Protein AF-A0A1I0D4M6-F1 (afdb_monomer)

Sequence (119 aa):
MQENLDLFNDKNWKQPLQVWHSDAGNALMYVGFDNFQNLYNGIYSNAMEWDINQLRSEQTMLQYIHMTHLREQPLFNWAGELLTGALNDGNSVNLMDYKSRFNFGCYKMGYSESDGFRP

Organism: NCBI:txid1123402

Secondary structure (DSSP, 8-state):
-HHHHHHHHSGGGHHHHHHHHHHHHHHHHHHHHHHHHHHHTT--SSHHHHHHHHHHHHHHHHHHHHHHHTTT-HHHHHHHHHHHHHHTTT----TT-HHHHHHHHHHHHT--GGGT---

Structure (mmCIF, N/CA/C/O backbone):
data_AF-A0A1I0D4M6-F1
#
_entry.id   AF-A0A1I0D4M6-F1
#
loop_
_atom_site.group_PDB
_atom_site.id
_atom_site.type_symbol
_atom_site.label_atom_id
_atom_site.label_alt_id
_atom_site.label_comp_id
_atom_site.label_asym_id
_atom_site.label_entity_id
_atom_site.label_seq_id
_atom_site.pdbx_PDB_ins_code
_atom_site.Cartn_x
_atom_site.Cartn_y
_atom_site.Cartn_z
_atom_site.occupancy
_atom_site.B_iso_or_equiv
_atom_site.auth_seq_id
_atom_site.auth_comp_id
_atom_site.auth_asym_id
_atom_site.auth_atom_id
_atom_site.pdbx_PDB_model_num
ATOM 1 N N . MET A 1 1 ? 22.027 10.848 -12.696 1.00 63.62 1 MET A N 1
ATOM 2 C CA . MET A 1 1 ? 21.081 11.833 -13.277 1.00 63.62 1 MET A CA 1
ATOM 3 C C . MET A 1 1 ? 20.952 11.643 -14.783 1.00 63.62 1 MET A C 1
ATOM 5 O O . MET A 1 1 ? 19.835 11.424 -15.222 1.00 63.62 1 MET A O 1
ATOM 9 N N . GLN A 1 2 ? 22.054 11.641 -15.548 1.00 74.38 2 GLN A N 1
ATOM 10 C CA . GLN A 1 2 ? 22.022 11.378 -16.997 1.00 74.38 2 GLN A CA 1
ATOM 11 C C . GLN A 1 2 ? 21.419 10.005 -17.346 1.00 74.38 2 GLN A C 1
ATOM 13 O O . GLN A 1 2 ? 20.492 9.944 -18.132 1.00 74.38 2 GLN A O 1
ATOM 18 N N . GLU A 1 3 ? 21.827 8.937 -16.659 1.00 74.19 3 GLU A N 1
ATOM 19 C CA . GLU A 1 3 ? 21.269 7.584 -16.848 1.00 74.19 3 GLU A CA 1
ATOM 20 C C . GLU A 1 3 ? 19.740 7.514 -16.649 1.00 74.19 3 GLU A C 1
ATOM 22 O O . GLU A 1 3 ? 19.029 6.911 -17.445 1.00 74.19 3 GLU A O 1
ATOM 27 N N . ASN A 1 4 ? 19.202 8.208 -15.639 1.00 69.62 4 ASN A N 1
ATOM 28 C CA . ASN A 1 4 ? 17.752 8.279 -15.409 1.00 69.62 4 ASN A CA 1
ATOM 29 C C . ASN A 1 4 ? 17.034 9.119 -16.478 1.00 69.62 4 ASN A C 1
ATOM 31 O O . ASN A 1 4 ? 15.900 8.816 -16.835 1.00 69.62 4 ASN A O 1
ATOM 35 N N . LEU A 1 5 ? 17.683 10.164 -17.001 1.00 70.88 5 LEU A N 1
ATOM 36 C CA . LEU A 1 5 ? 17.168 10.943 -18.132 1.00 70.88 5 LEU A CA 1
ATOM 37 C C . LEU A 1 5 ? 17.145 10.105 -19.415 1.00 70.88 5 LEU A C 1
ATOM 39 O O . LEU A 1 5 ? 16.185 10.178 -20.179 1.00 70.88 5 LEU A O 1
ATOM 43 N N . ASP A 1 6 ? 18.162 9.276 -19.627 1.00 76.75 6 ASP A N 1
ATOM 44 C CA . ASP A 1 6 ? 18.251 8.381 -20.777 1.00 76.75 6 ASP A CA 1
ATOM 45 C C . ASP A 1 6 ? 17.170 7.287 -20.702 1.00 76.75 6 ASP A C 1
ATOM 47 O O . ASP A 1 6 ? 16.456 7.063 -21.679 1.00 76.75 6 ASP A O 1
ATOM 51 N N . LEU A 1 7 ? 16.949 6.700 -19.518 1.00 70.38 7 LEU A N 1
ATOM 52 C CA . LEU A 1 7 ? 15.843 5.768 -19.256 1.00 70.38 7 LEU A CA 1
ATOM 53 C C . LEU A 1 7 ? 14.460 6.417 -19.410 1.00 70.38 7 LEU A C 1
ATOM 55 O O . LEU A 1 7 ? 13.525 5.757 -19.849 1.00 70.38 7 LEU A O 1
ATOM 59 N N . PHE A 1 8 ? 14.305 7.697 -19.053 1.00 70.44 8 PHE A N 1
ATOM 60 C CA . PHE A 1 8 ? 13.045 8.424 -19.243 1.00 70.44 8 PHE A CA 1
ATOM 61 C C . PHE A 1 8 ? 12.738 8.664 -20.727 1.00 70.44 8 PHE A C 1
ATOM 63 O O . PHE A 1 8 ? 11.580 8.584 -21.151 1.00 70.44 8 PHE A O 1
ATOM 70 N N . ASN A 1 9 ? 13.778 8.952 -21.512 1.00 75.12 9 ASN A N 1
ATOM 71 C CA . ASN A 1 9 ? 13.678 9.171 -22.951 1.00 75.12 9 ASN A CA 1
ATOM 72 C C . ASN A 1 9 ? 13.437 7.867 -23.732 1.00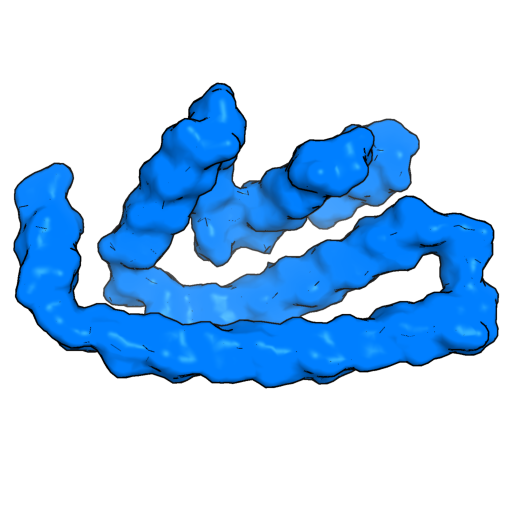 75.12 9 ASN A C 1
ATOM 74 O O . ASN A 1 9 ? 12.804 7.903 -24.793 1.00 75.12 9 ASN A O 1
ATOM 78 N N . ASP A 1 10 ? 13.877 6.721 -23.205 1.00 73.44 10 ASP A N 1
ATOM 79 C CA . ASP A 1 10 ? 13.444 5.405 -23.675 1.00 73.44 10 ASP A CA 1
ATOM 80 C C . ASP A 1 10 ? 11.962 5.188 -23.315 1.00 73.44 10 ASP A C 1
ATOM 82 O O . ASP A 1 10 ? 11.558 5.324 -22.173 1.00 73.44 10 ASP A O 1
ATOM 86 N N . LYS A 1 11 ? 11.101 4.853 -24.281 1.00 70.56 11 LYS A N 1
ATOM 87 C CA . LYS A 1 11 ? 9.655 4.664 -24.047 1.00 70.56 11 LYS A CA 1
ATOM 88 C C . LYS A 1 11 ? 9.293 3.261 -23.548 1.00 70.56 11 LYS A C 1
ATOM 90 O O . LYS A 1 11 ? 8.111 3.011 -23.293 1.00 70.56 11 LYS A O 1
ATOM 95 N N . ASN A 1 12 ? 10.264 2.359 -23.407 1.00 76.25 12 ASN A N 1
ATOM 96 C CA . ASN A 1 12 ? 10.045 0.965 -23.013 1.00 76.25 12 ASN A CA 1
ATOM 97 C C . ASN A 1 12 ? 9.446 0.803 -21.601 1.00 76.25 12 ASN A C 1
ATOM 99 O O . ASN A 1 12 ? 8.842 -0.226 -21.309 1.00 76.25 12 ASN A O 1
ATOM 103 N N . TRP A 1 13 ? 9.503 1.834 -20.749 1.00 72.62 13 TRP A N 1
ATOM 104 C CA . TRP A 1 13 ? 8.885 1.826 -19.415 1.00 72.62 13 TRP A CA 1
ATOM 105 C C . TRP A 1 13 ? 7.349 1.911 -19.424 1.00 72.62 13 TRP A C 1
ATOM 107 O O . TRP A 1 13 ? 6.706 1.612 -18.415 1.00 72.62 13 TRP A O 1
ATOM 117 N N . LYS A 1 14 ? 6.724 2.303 -20.545 1.00 75.81 14 LYS A N 1
ATOM 118 C CA . LYS A 1 14 ? 5.272 2.557 -20.605 1.00 75.81 14 LYS A CA 1
ATOM 119 C C . LYS A 1 14 ? 4.419 1.311 -20.389 1.00 75.81 14 LYS A C 1
ATOM 121 O O . LYS A 1 14 ? 3.416 1.391 -19.686 1.00 75.81 14 LYS A O 1
ATOM 126 N N . GLN A 1 15 ? 4.789 0.183 -20.994 1.00 80.00 15 GLN A N 1
ATOM 127 C CA . GLN A 1 15 ? 4.022 -1.058 -20.844 1.00 80.00 15 GLN A CA 1
ATOM 128 C C . GLN A 1 15 ? 4.099 -1.624 -19.417 1.00 80.00 15 GLN A C 1
ATOM 130 O O . GLN A 1 15 ? 3.037 -1.853 -18.839 1.00 80.00 15 GLN A O 1
ATOM 135 N N . PRO A 1 16 ? 5.291 -1.779 -18.800 1.00 79.19 16 PRO A N 1
ATOM 136 C CA . PRO A 1 16 ? 5.399 -2.188 -17.400 1.00 79.19 16 PRO A CA 1
ATOM 137 C C . PRO A 1 16 ? 4.580 -1.312 -16.450 1.00 79.19 16 PRO A C 1
ATOM 139 O O . PRO A 1 16 ? 3.917 -1.840 -15.563 1.00 79.19 16 PRO A O 1
ATOM 142 N N . LEU A 1 17 ? 4.559 0.008 -16.673 1.00 81.19 17 LEU A N 1
ATOM 143 C CA . LEU A 1 17 ? 3.770 0.928 -15.854 1.00 81.19 17 LEU A CA 1
ATOM 144 C C . LEU A 1 17 ? 2.260 0.705 -16.000 1.00 81.19 17 LEU A C 1
ATOM 146 O O . LEU A 1 17 ? 1.539 0.749 -15.010 1.00 81.19 17 LEU A O 1
ATOM 150 N N . GLN A 1 18 ? 1.767 0.482 -17.220 1.00 87.00 18 GLN A N 1
ATOM 151 C CA . GLN A 1 18 ? 0.341 0.232 -17.450 1.00 87.00 18 GLN A CA 1
ATOM 152 C C . GLN A 1 18 ? -0.119 -1.066 -16.786 1.00 87.00 18 GLN A C 1
ATOM 154 O O . GLN A 1 18 ? -1.175 -1.084 -16.157 1.00 87.00 18 GLN A O 1
ATOM 159 N N . VAL A 1 19 ? 0.686 -2.126 -16.895 1.00 88.94 19 VAL A N 1
ATOM 160 C CA . VAL A 1 19 ? 0.395 -3.413 -16.251 1.00 88.94 19 VAL A CA 1
ATOM 161 C C . VAL A 1 19 ? 0.459 -3.272 -14.732 1.00 88.94 19 VAL A C 1
ATOM 163 O O . VAL A 1 19 ? -0.501 -3.629 -14.060 1.00 88.94 19 VAL A O 1
ATOM 166 N N . TRP A 1 20 ? 1.517 -2.649 -14.200 1.00 90.88 20 TRP A N 1
ATOM 167 C CA . TRP A 1 20 ? 1.629 -2.349 -12.771 1.00 90.88 20 TRP A CA 1
ATOM 168 C C . TRP A 1 20 ? 0.410 -1.584 -12.248 1.00 90.88 20 TRP A C 1
ATOM 170 O O . TRP A 1 20 ? -0.157 -1.962 -11.229 1.00 90.88 20 TRP A O 1
ATOM 180 N N . HIS A 1 21 ? -0.014 -0.530 -12.951 1.00 90.81 21 HIS A N 1
ATOM 181 C CA . HIS A 1 21 ? -1.151 0.290 -12.541 1.00 90.81 21 HIS A CA 1
ATOM 182 C C . HIS A 1 21 ? -2.462 -0.507 -12.553 1.00 90.81 21 HIS A C 1
ATOM 184 O O . HIS A 1 21 ? -3.253 -0.392 -11.620 1.00 90.81 21 HIS A O 1
ATOM 190 N N . SER A 1 22 ? -2.676 -1.339 -13.576 1.00 95.31 22 SER A N 1
ATOM 191 C CA . SER A 1 22 ? -3.835 -2.232 -13.655 1.00 95.31 22 SER A CA 1
ATOM 192 C C . SER A 1 22 ? -3.858 -3.228 -12.494 1.00 95.31 22 SER A C 1
ATOM 194 O O . SER A 1 22 ? -4.867 -3.344 -11.799 1.00 95.31 22 SER A O 1
ATOM 196 N N . ASP A 1 23 ? -2.746 -3.919 -12.247 1.00 95.31 23 ASP A N 1
ATOM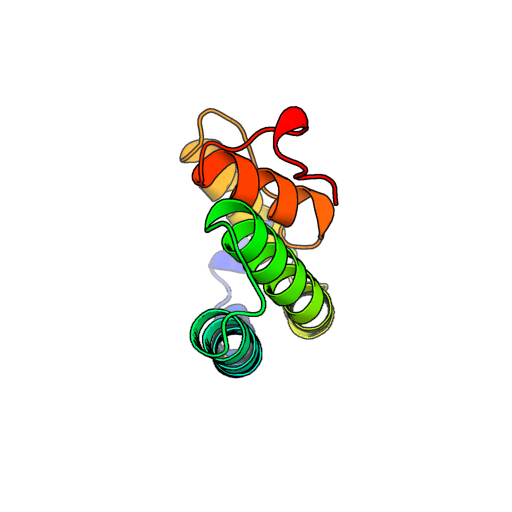 197 C CA . ASP A 1 23 ? -2.668 -4.960 -11.221 1.00 95.31 23 ASP A CA 1
ATOM 198 C C . ASP A 1 23 ? -2.778 -4.367 -9.812 1.00 95.31 23 ASP A C 1
ATOM 200 O O . ASP A 1 23 ? -3.537 -4.874 -8.983 1.00 95.31 23 ASP A O 1
ATOM 204 N N . ALA A 1 24 ? -2.105 -3.238 -9.562 1.00 94.38 24 ALA A N 1
ATOM 205 C CA . ALA A 1 24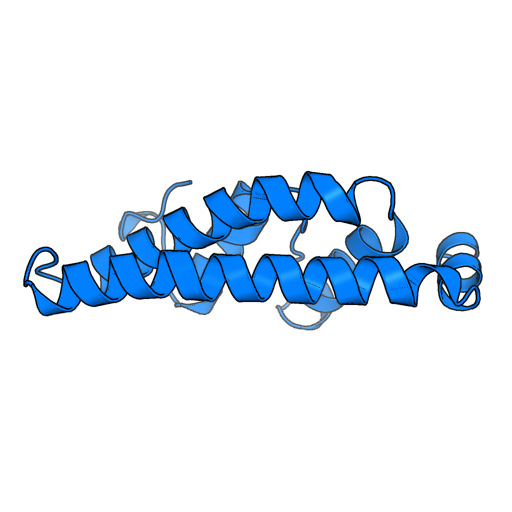 ? -2.240 -2.478 -8.324 1.00 94.38 24 ALA A CA 1
ATOM 206 C C . ALA A 1 24 ? -3.687 -2.017 -8.100 1.00 94.38 24 ALA A C 1
ATOM 208 O O . ALA A 1 24 ? -4.231 -2.215 -7.015 1.00 94.38 24 ALA A O 1
ATOM 209 N N . GLY A 1 25 ? -4.333 -1.450 -9.124 1.00 94.50 25 GLY A N 1
ATOM 210 C CA . GLY A 1 25 ? -5.720 -0.991 -9.044 1.00 94.50 25 GLY A CA 1
ATOM 211 C C . GLY A 1 25 ? -6.700 -2.124 -8.739 1.00 94.50 25 GLY A C 1
ATOM 212 O O . GLY A 1 25 ? -7.516 -2.003 -7.828 1.00 94.50 25 GLY A O 1
ATOM 213 N N . ASN A 1 26 ? -6.583 -3.255 -9.438 1.00 95.56 26 ASN A N 1
ATOM 214 C CA . ASN A 1 26 ? -7.428 -4.428 -9.201 1.00 95.56 26 ASN A CA 1
ATOM 215 C C . ASN A 1 26 ? -7.264 -4.973 -7.777 1.00 95.56 26 ASN A C 1
ATOM 217 O O . ASN A 1 26 ? -8.250 -5.300 -7.116 1.00 95.56 26 ASN A O 1
ATOM 221 N N . ALA A 1 27 ? -6.025 -5.039 -7.288 1.00 93.88 27 ALA A N 1
ATOM 222 C CA . ALA A 1 27 ? -5.736 -5.512 -5.944 1.00 93.88 27 ALA A CA 1
ATOM 223 C C . ALA A 1 27 ? -6.295 -4.582 -4.858 1.00 93.88 27 ALA A C 1
ATOM 225 O O . ALA A 1 27 ? -6.878 -5.061 -3.886 1.00 93.88 27 ALA A O 1
ATOM 226 N N . LEU A 1 28 ? -6.169 -3.263 -5.042 1.00 94.69 28 LEU A N 1
ATOM 227 C CA . LEU A 1 28 ? -6.747 -2.269 -4.136 1.00 94.69 28 LEU A CA 1
ATOM 228 C C . LEU A 1 28 ? -8.275 -2.345 -4.107 1.00 94.69 28 LEU A C 1
ATOM 230 O O . LEU A 1 28 ? -8.862 -2.295 -3.032 1.00 94.69 28 LEU A O 1
ATOM 234 N N . MET A 1 29 ? -8.924 -2.532 -5.259 1.00 92.25 29 MET A N 1
ATOM 235 C CA . MET A 1 29 ? -10.378 -2.710 -5.315 1.00 92.25 29 MET A CA 1
ATOM 236 C C . MET A 1 29 ? -10.835 -3.966 -4.566 1.00 92.25 29 MET A C 1
ATOM 238 O O . MET A 1 29 ? -11.842 -3.919 -3.863 1.00 92.25 29 MET A O 1
ATOM 242 N N . TYR A 1 30 ? -10.095 -5.072 -4.692 1.00 88.81 30 TYR A N 1
ATOM 243 C CA . TYR A 1 30 ? -10.412 -6.319 -3.996 1.00 88.81 30 TYR A CA 1
ATOM 244 C C . TYR A 1 30 ? -10.256 -6.175 -2.475 1.00 88.81 30 TYR A C 1
ATOM 246 O O . TYR A 1 30 ? -11.207 -6.384 -1.728 1.00 88.81 30 TYR A O 1
ATOM 254 N N . VAL A 1 31 ? -9.076 -5.749 -2.012 1.00 88.00 31 VAL A N 1
ATOM 255 C CA . VAL A 1 31 ? -8.789 -5.604 -0.575 1.00 88.00 31 VAL A CA 1
ATOM 256 C C . VAL A 1 31 ? -9.656 -4.514 0.061 1.00 88.00 31 VAL A C 1
ATOM 258 O O . VAL A 1 31 ? -10.152 -4.679 1.175 1.00 88.00 31 VAL A O 1
ATOM 261 N N . GLY A 1 32 ? -9.883 -3.410 -0.653 1.00 87.69 32 GLY A N 1
ATOM 262 C CA . GLY A 1 32 ? -10.717 -2.317 -0.175 1.00 87.69 32 GLY A CA 1
ATOM 263 C C . GLY A 1 32 ? -12.184 -2.708 -0.018 1.00 87.69 32 GLY A C 1
ATOM 264 O O . GLY A 1 32 ? -12.832 -2.240 0.917 1.00 87.69 32 GLY A O 1
ATOM 265 N N . PHE A 1 33 ? -12.700 -3.601 -0.869 1.00 89.06 33 PHE A N 1
ATOM 266 C CA . PHE A 1 33 ? -14.051 -4.133 -0.709 1.00 89.06 33 PHE A CA 1
ATOM 267 C C . PHE A 1 33 ? -14.199 -4.933 0.592 1.00 89.06 33 PHE A C 1
ATOM 269 O O . PHE A 1 33 ? -15.110 -4.646 1.368 1.00 89.06 33 PHE A O 1
ATOM 276 N N . ASP A 1 34 ? -13.289 -5.873 0.866 1.00 87.75 34 ASP A N 1
ATOM 277 C CA . ASP A 1 34 ? -13.341 -6.713 2.072 1.00 87.75 34 ASP A CA 1
ATOM 278 C C . ASP A 1 34 ? -13.263 -5.861 3.352 1.00 87.75 34 ASP A C 1
ATOM 280 O O . ASP A 1 34 ? -14.039 -6.031 4.297 1.00 87.75 34 ASP A O 1
ATOM 284 N N . ASN A 1 35 ? -12.370 -4.873 3.372 1.00 86.06 35 ASN A N 1
ATOM 285 C CA . ASN A 1 35 ? -12.224 -3.968 4.509 1.00 86.06 35 ASN A CA 1
ATOM 286 C C . ASN A 1 35 ? -13.427 -3.034 4.690 1.00 86.06 35 ASN A C 1
ATOM 288 O O . ASN A 1 35 ? -13.833 -2.769 5.826 1.00 86.06 35 ASN A O 1
ATOM 292 N N . PHE A 1 36 ? -14.028 -2.548 3.601 1.00 87.50 36 PHE A N 1
ATOM 293 C CA . PHE A 1 36 ? -15.278 -1.790 3.670 1.00 87.50 36 PHE A CA 1
ATOM 294 C C . PHE A 1 36 ? -16.431 -2.659 4.187 1.00 87.50 36 PHE A C 1
ATOM 296 O O . PHE A 1 36 ? -17.204 -2.222 5.041 1.00 87.50 36 PHE A O 1
ATOM 303 N N . GLN A 1 37 ? -16.534 -3.904 3.720 1.00 89.62 37 GLN A N 1
ATOM 304 C CA . GLN A 1 37 ? -17.538 -4.853 4.190 1.00 89.62 37 GLN A CA 1
ATOM 305 C C . GLN A 1 37 ? -17.403 -5.098 5.701 1.00 89.62 37 GLN A C 1
ATOM 307 O O . GLN A 1 37 ? -18.406 -5.105 6.416 1.00 89.62 37 GLN A O 1
ATOM 312 N N . ASN A 1 38 ? -16.176 -5.238 6.206 1.00 88.00 38 ASN A N 1
ATOM 313 C CA . ASN A 1 38 ? -15.902 -5.400 7.634 1.00 88.00 38 ASN A CA 1
ATOM 314 C C . ASN A 1 38 ? -16.340 -4.178 8.459 1.00 88.00 38 ASN A C 1
ATOM 316 O O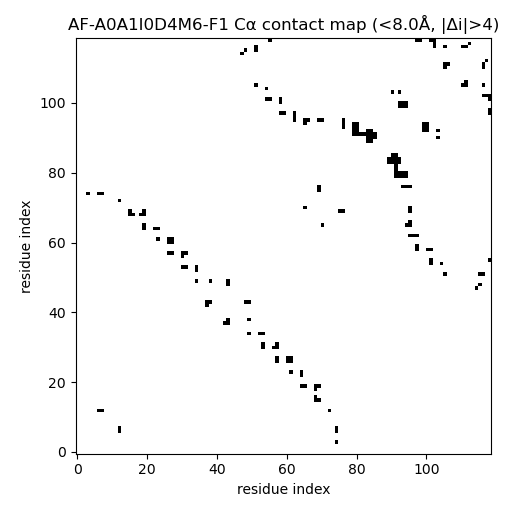 . ASN A 1 38 ? -16.943 -4.344 9.522 1.00 88.00 38 ASN A O 1
ATOM 320 N N . LEU A 1 39 ? -16.106 -2.960 7.957 1.00 87.50 39 LEU A N 1
ATOM 321 C CA . LEU A 1 39 ? -16.628 -1.734 8.572 1.00 87.50 39 LEU A CA 1
ATOM 322 C C . LEU A 1 39 ? -18.161 -1.732 8.604 1.00 87.50 39 LEU A C 1
ATOM 324 O O . LEU A 1 39 ? -18.751 -1.499 9.656 1.00 87.50 39 LEU A O 1
ATOM 328 N N . TYR A 1 40 ? -18.805 -2.027 7.472 1.00 88.44 40 TYR A N 1
ATOM 329 C CA . TYR A 1 40 ? -20.265 -2.059 7.364 1.00 88.44 40 TYR A CA 1
ATOM 330 C C . TYR A 1 40 ? -20.901 -3.082 8.318 1.00 88.44 40 TYR A C 1
ATOM 332 O O . TYR A 1 40 ? -21.931 -2.810 8.932 1.00 88.44 40 TYR A O 1
ATOM 340 N N . ASN A 1 41 ? -20.254 -4.234 8.494 1.00 92.62 41 ASN A N 1
ATOM 341 C CA . ASN A 1 41 ? -20.686 -5.288 9.410 1.00 92.62 41 ASN A CA 1
ATOM 342 C C . ASN A 1 41 ? -20.390 -4.983 10.892 1.00 92.62 41 ASN A C 1
ATOM 344 O O . ASN A 1 41 ? -20.656 -5.826 11.749 1.00 92.62 41 ASN A O 1
ATOM 348 N N . GLY A 1 42 ? -19.842 -3.806 11.211 1.00 89.06 42 GLY A N 1
ATOM 349 C CA . GLY A 1 42 ? -19.586 -3.373 12.584 1.00 89.06 42 GLY A CA 1
ATOM 350 C C . GLY A 1 42 ? -18.403 -4.069 13.258 1.00 89.06 42 GLY A C 1
ATOM 351 O O . GLY A 1 42 ? -18.348 -4.101 14.485 1.00 89.06 42 GLY A O 1
ATOM 352 N N . ILE A 1 43 ? -17.464 -4.634 12.487 1.00 88.38 43 ILE A N 1
ATOM 353 C CA . ILE A 1 43 ? -16.240 -5.244 13.040 1.00 88.38 43 ILE A CA 1
ATOM 354 C C . ILE A 1 43 ? -15.349 -4.174 13.676 1.00 88.38 43 ILE A C 1
ATOM 356 O O . ILE A 1 43 ? -14.747 -4.410 14.722 1.00 88.38 43 ILE A O 1
ATOM 360 N N . TYR A 1 44 ? -15.295 -2.989 13.070 1.00 86.56 44 TYR A N 1
ATOM 361 C CA . TYR A 1 44 ? -14.545 -1.856 13.596 1.00 86.56 44 TYR A CA 1
ATOM 362 C C . TYR A 1 44 ? -15.456 -0.924 14.386 1.00 86.56 44 TYR A C 1
ATOM 364 O O . TYR A 1 44 ? -16.526 -0.528 13.927 1.00 86.56 44 TYR A O 1
ATOM 372 N N . SER A 1 45 ? -14.999 -0.551 15.578 1.00 82.94 45 SER A N 1
ATOM 373 C CA . SER A 1 45 ? -15.700 0.380 16.470 1.00 82.94 45 SER A CA 1
ATOM 374 C C . SER A 1 45 ? -15.168 1.812 16.378 1.00 82.94 45 SER A C 1
ATOM 376 O O . SER A 1 45 ? -15.772 2.732 16.927 1.00 82.94 45 SER A O 1
ATOM 378 N N . ASN A 1 46 ? -14.044 2.014 15.686 1.00 86.19 46 ASN A N 1
ATOM 379 C CA . ASN A 1 46 ? -13.416 3.314 15.516 1.00 86.19 46 ASN A CA 1
ATOM 380 C C . ASN A 1 46 ? -12.845 3.461 14.091 1.00 86.19 46 ASN A C 1
ATOM 382 O O . ASN A 1 46 ? -12.334 2.505 13.507 1.00 86.19 46 ASN A O 1
ATOM 386 N N . ALA A 1 47 ? -12.977 4.665 13.523 1.00 86.56 47 ALA A N 1
ATOM 387 C CA . ALA A 1 47 ? -12.586 4.947 12.139 1.00 86.56 47 ALA A CA 1
ATOM 388 C C . ALA A 1 47 ? -11.069 4.841 11.927 1.00 86.56 47 ALA A C 1
ATOM 390 O O . ALA A 1 47 ? -10.624 4.343 10.904 1.00 86.56 47 ALA A O 1
ATOM 391 N N . MET A 1 48 ? -10.284 5.226 12.932 1.00 88.31 48 MET A N 1
ATOM 392 C CA . MET A 1 48 ? -8.824 5.197 12.869 1.00 88.31 48 MET A CA 1
ATOM 393 C C . MET A 1 48 ? -8.265 3.772 12.744 1.00 88.31 48 MET A C 1
ATOM 395 O O . MET A 1 48 ? -7.377 3.521 11.945 1.00 88.31 48 MET A O 1
ATOM 399 N N . GLU A 1 49 ? -8.798 2.810 13.491 1.00 88.19 49 GLU A N 1
ATOM 400 C CA . GLU A 1 49 ? -8.444 1.389 13.412 1.00 88.19 49 GLU A CA 1
ATOM 401 C C . GLU A 1 49 ? -8.831 0.802 12.059 1.00 88.19 49 GLU A C 1
ATOM 403 O O . GLU A 1 49 ? -8.097 -0.026 11.516 1.00 88.19 49 GLU A O 1
ATOM 408 N N . TRP A 1 50 ? -9.957 1.242 11.495 1.00 90.31 50 TRP A N 1
ATOM 409 C CA . TRP A 1 50 ? -10.318 0.885 10.132 1.00 90.31 50 TRP A CA 1
ATOM 410 C C . TRP A 1 50 ? -9.309 1.455 9.124 1.00 90.31 50 TRP A C 1
ATOM 412 O O . TRP A 1 50 ? -8.778 0.682 8.331 1.00 90.31 50 TRP A O 1
ATOM 422 N N . ASP A 1 51 ? -8.951 2.740 9.216 1.00 90.62 51 ASP A N 1
ATOM 423 C CA . ASP A 1 51 ? -7.952 3.379 8.344 1.00 90.62 51 ASP A CA 1
ATOM 424 C C . ASP A 1 51 ? -6.572 2.698 8.446 1.00 90.62 51 ASP A C 1
ATOM 426 O O . ASP A 1 51 ? -5.933 2.410 7.430 1.00 90.62 51 ASP A O 1
ATOM 430 N N . ILE A 1 52 ? -6.126 2.357 9.665 1.00 89.69 52 ILE A N 1
ATOM 431 C CA . ILE A 1 52 ? -4.884 1.599 9.910 1.00 89.69 52 ILE A CA 1
ATOM 432 C C . ILE A 1 52 ? -4.922 0.255 9.191 1.00 89.69 52 ILE A C 1
ATOM 434 O O . ILE A 1 52 ? -3.956 -0.130 8.526 1.00 89.69 52 ILE A O 1
ATOM 438 N N . ASN A 1 53 ? -6.013 -0.491 9.362 1.00 90.06 53 ASN A N 1
ATOM 439 C CA . ASN A 1 53 ? -6.139 -1.829 8.799 1.00 90.06 53 ASN A CA 1
ATOM 440 C C . ASN A 1 53 ? -6.304 -1.802 7.282 1.00 90.06 53 ASN A C 1
ATOM 442 O O . ASN A 1 53 ? -5.725 -2.658 6.606 1.00 90.06 53 ASN A O 1
ATOM 446 N N . GLN A 1 54 ? -7.007 -0.801 6.751 1.00 91.88 54 GLN A N 1
ATOM 447 C CA . GLN A 1 54 ? -7.090 -0.535 5.322 1.00 91.88 54 GLN A CA 1
ATOM 448 C C . GLN A 1 54 ? -5.689 -0.330 4.754 1.00 91.88 54 GLN A C 1
ATOM 450 O O . GLN A 1 54 ? -5.246 -1.117 3.916 1.00 91.88 54 GLN A O 1
ATOM 455 N N . LEU A 1 55 ? -4.943 0.643 5.287 1.00 93.12 55 LEU A N 1
ATOM 456 C CA . LEU A 1 55 ? -3.601 0.954 4.808 1.00 93.12 55 LEU A CA 1
ATOM 457 C C . LEU A 1 55 ? -2.660 -0.251 4.924 1.00 93.12 55 LEU A C 1
ATOM 459 O O . LEU A 1 55 ? -1.926 -0.555 3.984 1.00 93.12 55 LEU A O 1
ATOM 463 N N . ARG A 1 56 ? -2.676 -0.961 6.059 1.00 92.00 56 ARG A N 1
ATOM 464 C CA . ARG A 1 56 ? -1.835 -2.148 6.276 1.00 92.00 56 ARG A CA 1
ATOM 465 C C . ARG A 1 56 ? -2.107 -3.208 5.214 1.00 92.00 56 ARG A C 1
ATOM 467 O O . ARG A 1 56 ? -1.166 -3.729 4.613 1.00 92.00 56 ARG A O 1
ATOM 474 N N . SER A 1 57 ? -3.378 -3.510 4.973 1.00 92.56 57 SER A N 1
ATOM 475 C CA . SER A 1 57 ? -3.790 -4.555 4.034 1.00 92.56 57 SER A CA 1
ATOM 476 C C . SER A 1 57 ? -3.440 -4.176 2.596 1.00 92.56 57 SER A C 1
ATOM 478 O O . SER A 1 57 ? -2.833 -4.969 1.875 1.00 92.56 57 SER A O 1
ATOM 480 N N . GLU A 1 58 ? -3.734 -2.935 2.204 1.00 93.56 58 GLU A N 1
ATOM 481 C CA . GLU A 1 58 ? -3.402 -2.399 0.885 1.00 93.56 58 GLU A CA 1
ATOM 482 C C . GLU A 1 58 ? -1.891 -2.404 0.629 1.00 93.56 58 GLU A C 1
ATOM 484 O O . GLU A 1 58 ? -1.433 -2.942 -0.379 1.00 93.56 58 GLU A O 1
ATOM 489 N N . GLN A 1 59 ? -1.084 -1.859 1.547 1.00 94.25 59 GLN A N 1
ATOM 490 C CA . GLN A 1 59 ? 0.368 -1.785 1.360 1.00 94.25 59 GLN A CA 1
ATOM 491 C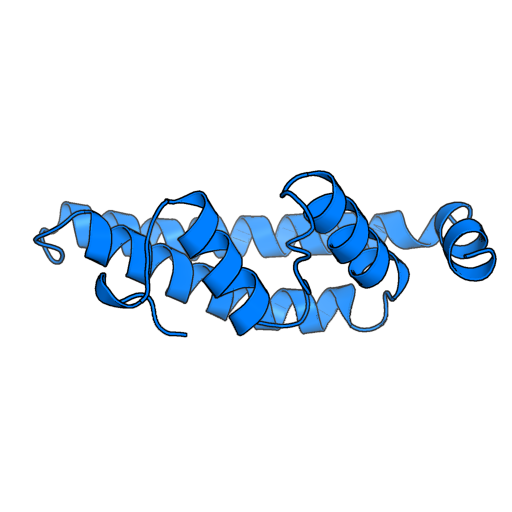 C . GLN A 1 59 ? 1.030 -3.169 1.369 1.00 94.25 59 GLN A C 1
ATOM 493 O O . GLN A 1 59 ? 1.991 -3.381 0.619 1.00 94.25 59 GLN A O 1
ATOM 498 N N . THR A 1 60 ? 0.497 -4.114 2.156 1.00 93.38 60 THR A N 1
ATOM 499 C CA . THR A 1 60 ? 0.926 -5.523 2.149 1.00 93.38 60 THR A CA 1
ATOM 500 C C . THR A 1 60 ? 0.698 -6.148 0.778 1.00 93.38 60 THR A C 1
ATOM 502 O O . THR A 1 60 ? 1.630 -6.694 0.187 1.00 93.38 60 THR A O 1
ATOM 505 N N . MET A 1 61 ? -0.510 -6.013 0.228 1.00 92.69 61 MET A N 1
ATOM 506 C CA . MET A 1 61 ? -0.852 -6.557 -1.086 1.00 92.69 61 MET A CA 1
ATOM 507 C C . MET A 1 61 ? -0.021 -5.911 -2.203 1.00 92.69 61 MET A C 1
ATOM 509 O O . MET A 1 61 ? 0.554 -6.593 -3.055 1.00 92.69 61 MET A O 1
ATOM 513 N N . LEU A 1 62 ? 0.125 -4.586 -2.155 1.00 94.19 62 LEU A N 1
ATOM 514 C CA . LEU A 1 62 ? 0.922 -3.837 -3.120 1.00 94.19 62 LEU A CA 1
ATOM 515 C C . LEU A 1 62 ? 2.410 -4.208 -3.084 1.00 94.19 62 LEU A C 1
ATOM 517 O O . LEU A 1 62 ? 3.083 -4.051 -4.097 1.00 94.19 62 LEU A O 1
ATOM 521 N N . GLN A 1 63 ? 2.945 -4.709 -1.963 1.00 94.31 63 GLN A N 1
ATOM 522 C CA . GLN A 1 63 ? 4.360 -5.094 -1.878 1.00 94.31 63 GLN A CA 1
ATOM 523 C C . GLN A 1 63 ? 4.723 -6.157 -2.917 1.00 94.31 63 GLN A C 1
ATOM 525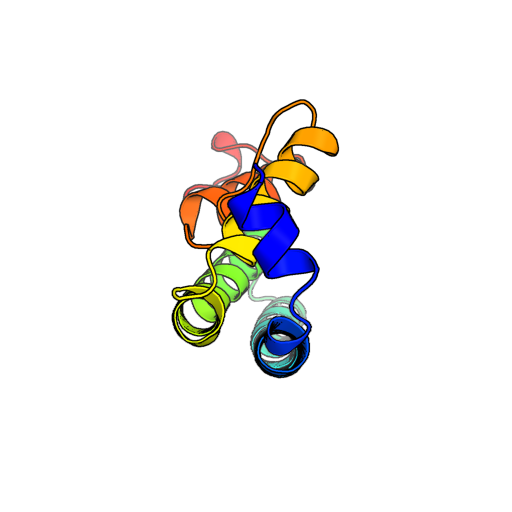 O O . GLN A 1 63 ? 5.727 -6.014 -3.617 1.00 94.31 63 GLN A O 1
ATOM 530 N N . TYR A 1 64 ? 3.898 -7.195 -3.055 1.00 92.88 64 TYR A N 1
ATOM 531 C CA . TYR A 1 64 ? 4.126 -8.243 -4.048 1.00 92.88 64 TYR A CA 1
ATOM 532 C C . TYR A 1 64 ? 4.071 -7.691 -5.482 1.00 92.88 64 TYR A C 1
ATOM 534 O O . TYR A 1 64 ? 4.935 -7.996 -6.307 1.00 92.88 64 TYR A O 1
ATOM 542 N N . ILE A 1 65 ? 3.103 -6.817 -5.762 1.00 92.88 65 ILE A N 1
ATOM 543 C CA . ILE A 1 65 ? 2.909 -6.194 -7.079 1.00 92.88 65 ILE A CA 1
ATOM 544 C C . ILE A 1 65 ? 4.100 -5.290 -7.425 1.00 92.88 65 ILE A C 1
ATOM 546 O O . ILE A 1 65 ? 4.673 -5.395 -8.508 1.00 92.88 65 ILE A O 1
ATOM 550 N N . HIS A 1 66 ? 4.552 -4.452 -6.491 1.00 90.94 66 HIS A N 1
ATOM 551 C CA . HIS A 1 66 ? 5.719 -3.589 -6.690 1.00 90.94 66 HIS A CA 1
ATOM 552 C C . HIS A 1 66 ? 6.978 -4.412 -6.974 1.00 90.94 66 HIS A C 1
ATOM 554 O O . HIS A 1 66 ? 7.706 -4.125 -7.923 1.00 90.94 66 HIS A O 1
ATOM 560 N N . MET A 1 67 ? 7.202 -5.490 -6.220 1.00 89.06 67 MET A N 1
ATOM 561 C CA . MET A 1 67 ? 8.321 -6.402 -6.470 1.00 89.06 67 MET A CA 1
ATOM 562 C C . MET A 1 67 ? 8.234 -7.106 -7.827 1.00 89.06 67 MET A C 1
ATOM 564 O O . MET A 1 67 ? 9.271 -7.354 -8.437 1.00 89.06 67 MET A O 1
ATOM 568 N N . THR A 1 68 ? 7.028 -7.398 -8.309 1.00 90.06 68 THR A N 1
ATOM 569 C CA . THR A 1 68 ? 6.812 -8.090 -9.586 1.00 90.06 68 THR A CA 1
ATOM 570 C C . THR A 1 68 ? 7.074 -7.183 -10.787 1.00 90.06 68 THR A C 1
ATOM 572 O O . THR A 1 68 ? 7.713 -7.612 -11.744 1.00 90.06 68 THR A O 1
ATOM 575 N N . HIS A 1 69 ? 6.624 -5.925 -10.745 1.00 86.62 69 HIS A N 1
ATOM 576 C CA . HIS A 1 69 ? 6.685 -5.042 -11.917 1.00 86.62 69 HIS A CA 1
ATOM 577 C C . HIS A 1 69 ? 7.797 -3.993 -11.870 1.00 86.62 69 HIS A C 1
ATOM 579 O O . HIS A 1 69 ? 8.277 -3.575 -12.923 1.00 86.62 69 HIS A O 1
ATOM 585 N N . LEU A 1 70 ? 8.195 -3.538 -10.678 1.00 85.12 70 LEU A N 1
ATOM 586 C CA . LEU A 1 70 ? 9.038 -2.346 -10.516 1.00 85.12 70 LEU A CA 1
ATOM 587 C C . LEU A 1 70 ? 10.451 -2.643 -10.010 1.00 85.12 70 LEU A C 1
ATOM 589 O O . LEU A 1 70 ? 11.311 -1.768 -10.073 1.00 85.12 70 LEU A O 1
ATOM 593 N N . ARG A 1 71 ? 10.728 -3.866 -9.538 1.00 83.25 71 ARG A N 1
ATOM 594 C CA . ARG A 1 71 ? 12.048 -4.234 -8.995 1.00 83.25 71 ARG A CA 1
ATOM 595 C C . ARG A 1 71 ? 13.189 -3.955 -9.972 1.00 83.25 71 ARG A C 1
ATOM 597 O O . ARG A 1 71 ? 14.200 -3.389 -9.576 1.00 83.25 71 ARG A O 1
ATOM 604 N N . GLU A 1 72 ? 12.997 -4.313 -11.236 1.00 81.62 72 GLU A N 1
ATOM 605 C CA . GLU A 1 72 ? 13.988 -4.132 -12.304 1.00 81.62 72 GLU A CA 1
ATOM 606 C C . GLU A 1 72 ? 13.827 -2.785 -13.030 1.00 81.62 72 GLU A C 1
ATOM 608 O O . GLU A 1 72 ? 14.346 -2.592 -14.126 1.00 81.62 72 GLU A O 1
ATOM 613 N N . GLN A 1 73 ? 13.074 -1.846 -12.447 1.00 78.94 73 GLN A N 1
ATOM 614 C CA . GLN A 1 73 ? 12.769 -0.551 -13.047 1.00 78.94 73 GLN A CA 1
ATOM 615 C C . GLN A 1 73 ? 13.298 0.597 -12.168 1.00 78.94 73 GLN A C 1
ATOM 617 O O . GLN A 1 73 ? 12.521 1.305 -11.515 1.00 78.94 73 GLN A O 1
ATOM 622 N N . PRO A 1 74 ? 14.625 0.826 -12.145 1.00 76.12 74 PRO A N 1
ATOM 623 C CA . PRO A 1 74 ? 15.255 1.818 -11.269 1.00 76.12 74 PRO A CA 1
ATOM 624 C C . PRO A 1 74 ? 14.732 3.245 -11.494 1.00 76.12 74 PRO A C 1
ATOM 626 O O . PRO A 1 74 ? 14.692 4.038 -10.552 1.00 76.12 74 PRO A O 1
ATOM 629 N N . LEU A 1 75 ? 14.253 3.552 -12.707 1.00 74.38 75 LEU A N 1
ATOM 630 C CA . LEU A 1 75 ? 13.628 4.832 -13.033 1.00 74.38 75 LEU A CA 1
ATOM 631 C C . LEU A 1 75 ? 12.396 5.129 -12.162 1.00 74.38 75 LEU A C 1
ATOM 633 O O . LEU A 1 75 ? 12.235 6.268 -11.731 1.00 74.38 75 LEU A O 1
ATOM 637 N N . PHE A 1 76 ? 11.539 4.139 -11.879 1.00 75.12 76 PHE A N 1
ATOM 638 C CA . PHE A 1 76 ? 10.323 4.367 -11.085 1.00 75.12 76 PHE A CA 1
ATOM 639 C C . PHE A 1 76 ? 10.623 4.547 -9.605 1.00 75.12 76 PHE A C 1
ATOM 641 O O . PHE A 1 76 ? 10.009 5.399 -8.969 1.00 75.12 76 PHE A O 1
ATOM 648 N N . ASN A 1 77 ? 11.591 3.803 -9.073 1.00 73.44 77 ASN A N 1
ATOM 649 C CA . ASN A 1 77 ? 12.011 3.960 -7.682 1.00 73.44 77 ASN A CA 1
ATOM 650 C C . ASN A 1 77 ? 12.603 5.355 -7.465 1.00 73.44 77 ASN A C 1
ATOM 652 O O . ASN A 1 77 ? 12.177 6.076 -6.566 1.00 73.44 77 ASN A O 1
ATOM 656 N N . TRP A 1 78 ? 13.487 5.780 -8.371 1.00 79.38 78 TRP A N 1
ATOM 657 C CA . TRP A 1 78 ? 14.057 7.123 -8.344 1.00 79.38 78 TRP A CA 1
ATOM 658 C C . TRP A 1 78 ? 12.998 8.223 -8.519 1.00 79.38 78 TRP A C 1
ATOM 660 O O . TRP A 1 78 ? 12.982 9.190 -7.757 1.00 79.38 78 TRP A O 1
ATOM 670 N N . ALA A 1 79 ? 12.100 8.093 -9.504 1.00 74.25 79 ALA A N 1
ATOM 671 C CA . ALA A 1 79 ? 11.061 9.091 -9.751 1.00 74.25 79 ALA A CA 1
ATOM 672 C C . ALA A 1 79 ? 10.076 9.185 -8.577 1.00 74.25 79 ALA A C 1
ATOM 674 O O . ALA A 1 79 ? 9.680 10.286 -8.198 1.00 74.25 79 ALA A O 1
ATOM 675 N N . GLY A 1 80 ? 9.714 8.049 -7.976 1.00 74.62 80 GLY A N 1
ATOM 676 C CA . GLY A 1 80 ? 8.865 7.987 -6.792 1.00 74.62 80 GLY A CA 1
ATOM 677 C C . GLY A 1 80 ? 9.487 8.718 -5.606 1.00 74.62 80 GLY A C 1
ATOM 678 O O . GLY A 1 80 ? 8.846 9.600 -5.035 1.00 74.62 80 GLY A O 1
ATOM 679 N N . GLU A 1 81 ? 10.748 8.426 -5.284 1.00 79.00 81 GLU A N 1
ATOM 680 C CA . GLU A 1 81 ? 11.478 9.080 -4.191 1.00 79.00 81 GLU A CA 1
ATOM 681 C C . GLU A 1 81 ? 11.626 10.592 -4.414 1.00 79.00 81 GLU A C 1
ATOM 683 O O . GLU A 1 81 ? 11.390 11.380 -3.496 1.00 79.00 81 GLU A O 1
ATOM 688 N N . LEU A 1 82 ? 11.956 11.017 -5.640 1.00 76.25 82 LEU A N 1
ATOM 689 C CA . LEU A 1 82 ? 12.094 12.433 -5.985 1.00 76.25 82 LEU A CA 1
ATOM 690 C C . LEU A 1 82 ? 10.764 13.186 -5.863 1.00 76.25 82 LEU A C 1
ATOM 692 O O . LEU A 1 82 ? 10.710 14.244 -5.236 1.00 76.25 82 LEU A O 1
ATOM 696 N N . LEU A 1 83 ? 9.695 12.661 -6.472 1.00 74.81 83 LEU A N 1
ATOM 697 C CA . LEU A 1 83 ? 8.389 13.322 -6.491 1.00 74.81 83 LEU A CA 1
ATOM 698 C C . LEU A 1 83 ? 7.790 13.396 -5.090 1.00 74.81 83 LEU A C 1
ATOM 700 O O . LEU A 1 83 ? 7.280 14.438 -4.690 1.00 74.81 83 LEU A O 1
ATOM 704 N N . THR A 1 84 ? 7.879 12.314 -4.321 1.00 76.31 84 THR A N 1
ATOM 705 C CA . THR A 1 84 ? 7.374 12.316 -2.946 1.00 76.31 84 THR A CA 1
ATOM 706 C C . THR A 1 84 ? 8.199 13.224 -2.044 1.00 76.31 84 THR A C 1
ATOM 708 O O . THR A 1 84 ? 7.610 13.997 -1.297 1.00 76.31 84 THR A O 1
ATOM 711 N N . GLY A 1 85 ? 9.526 13.252 -2.179 1.00 77.75 85 GLY A N 1
ATOM 712 C CA . GLY A 1 85 ? 10.367 14.198 -1.444 1.00 77.75 85 GLY A CA 1
ATOM 713 C C . GLY A 1 85 ? 10.039 15.660 -1.769 1.00 77.75 85 GLY A C 1
ATOM 714 O O . GLY A 1 85 ? 9.890 16.472 -0.859 1.00 77.75 85 GLY A O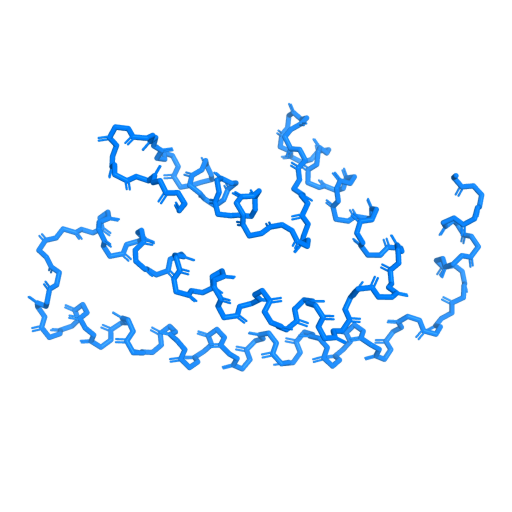 1
ATOM 715 N N . ALA A 1 86 ? 9.857 15.994 -3.051 1.00 72.69 86 ALA A N 1
ATOM 716 C CA . ALA A 1 86 ? 9.519 17.352 -3.483 1.00 72.69 86 ALA A CA 1
ATOM 717 C C . ALA A 1 86 ? 8.124 17.811 -3.022 1.00 72.69 86 ALA A C 1
ATOM 719 O O . ALA A 1 86 ? 7.919 18.997 -2.781 1.00 72.69 86 ALA A O 1
ATOM 720 N N . LEU A 1 87 ? 7.167 16.885 -2.910 1.00 76.44 87 LEU A N 1
ATOM 721 C CA . LEU A 1 87 ? 5.774 17.183 -2.562 1.00 76.44 87 LEU A CA 1
ATOM 722 C C . LEU A 1 87 ? 5.468 17.076 -1.060 1.00 76.44 87 LEU A C 1
ATOM 724 O O . LEU A 1 87 ? 4.365 17.435 -0.652 1.00 76.44 87 LEU A O 1
ATOM 728 N N . ASN A 1 88 ? 6.388 16.548 -0.248 1.00 76.19 88 ASN A N 1
ATOM 729 C CA . ASN A 1 88 ? 6.147 16.268 1.173 1.00 76.19 88 ASN A CA 1
ATOM 730 C C . ASN A 1 88 ? 7.297 16.754 2.064 1.00 76.19 88 ASN A C 1
ATOM 732 O O . ASN A 1 88 ? 7.734 16.035 2.961 1.00 76.19 88 ASN A O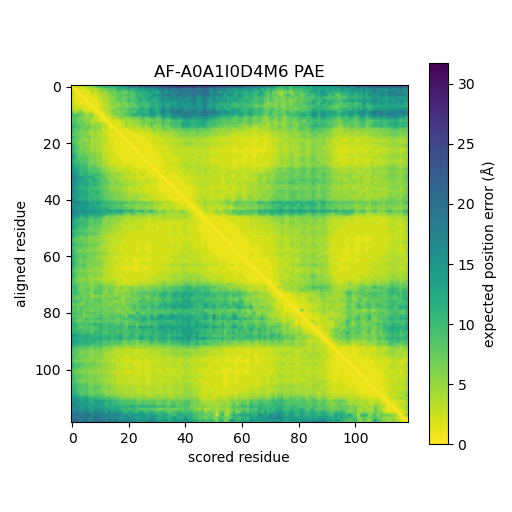 1
ATOM 736 N N . ASP A 1 89 ? 7.795 17.963 1.797 1.00 77.69 89 ASP A N 1
ATOM 737 C CA . ASP A 1 89 ? 8.785 18.659 2.630 1.00 77.69 89 ASP A CA 1
ATOM 738 C C . ASP A 1 89 ? 10.054 17.832 2.915 1.00 77.69 89 ASP A C 1
ATOM 740 O O . ASP A 1 89 ? 10.616 17.858 4.008 1.00 77.69 89 ASP A O 1
ATOM 744 N N . GLY A 1 90 ? 10.511 17.070 1.917 1.00 73.62 90 GLY A N 1
ATOM 745 C CA . GLY A 1 90 ? 11.691 16.210 2.017 1.00 73.62 90 GLY A CA 1
ATOM 746 C C . GLY A 1 90 ? 11.414 14.781 2.494 1.00 73.62 90 GLY A C 1
ATOM 747 O O . GLY A 1 90 ? 12.331 13.963 2.467 1.00 73.62 90 GLY A O 1
ATOM 748 N N . ASN A 1 91 ? 10.173 14.436 2.857 1.00 78.00 91 ASN A N 1
ATOM 749 C CA . ASN A 1 91 ? 9.789 13.058 3.176 1.00 78.00 91 ASN A CA 1
ATOM 750 C C . ASN A 1 91 ? 9.588 12.244 1.892 1.00 78.00 91 ASN A C 1
ATOM 752 O O . ASN A 1 91 ? 8.478 12.143 1.361 1.00 78.00 91 ASN A O 1
ATOM 756 N N . SER A 1 92 ? 10.678 11.674 1.379 1.00 83.12 92 SER A N 1
ATOM 757 C CA . SER A 1 92 ? 10.629 10.752 0.249 1.00 83.12 92 SER A CA 1
ATOM 758 C C . SER A 1 92 ? 10.095 9.379 0.657 1.00 83.12 92 SER A C 1
ATOM 760 O O . SER A 1 92 ? 10.272 8.904 1.781 1.00 83.12 92 SER A O 1
ATOM 762 N N . VAL A 1 93 ? 9.433 8.728 -0.292 1.00 87.19 93 VAL A N 1
ATOM 763 C CA . VAL A 1 93 ? 8.884 7.382 -0.159 1.00 87.19 93 VAL A CA 1
ATOM 764 C C . VAL A 1 93 ? 9.678 6.443 -1.037 1.00 87.19 93 VAL A C 1
ATOM 766 O O . VAL A 1 93 ? 9.735 6.618 -2.254 1.00 87.19 93 VAL A O 1
ATOM 769 N N . ASN A 1 94 ? 10.215 5.396 -0.426 1.00 87.94 94 ASN A N 1
ATOM 770 C CA . ASN A 1 94 ? 10.735 4.261 -1.161 1.00 87.94 94 ASN A CA 1
ATOM 771 C C . ASN A 1 94 ? 9.566 3.339 -1.527 1.00 87.94 94 ASN A C 1
ATOM 773 O O . ASN A 1 94 ? 9.003 2.648 -0.678 1.00 87.94 94 ASN A O 1
ATOM 777 N N . LEU A 1 95 ? 9.206 3.319 -2.811 1.00 86.06 95 LEU A N 1
ATOM 778 C CA . LEU A 1 95 ? 8.070 2.548 -3.319 1.00 86.06 95 LEU A CA 1
ATOM 779 C C . LEU A 1 95 ? 8.252 1.023 -3.155 1.00 86.06 95 LEU A C 1
ATOM 781 O O . LEU A 1 95 ? 7.267 0.284 -3.114 1.00 86.06 95 LEU A O 1
ATOM 785 N N . MET A 1 96 ? 9.492 0.549 -3.027 1.00 88.81 96 MET A N 1
ATOM 786 C CA . MET A 1 96 ? 9.820 -0.868 -2.841 1.00 88.81 96 MET A CA 1
ATOM 787 C C . MET A 1 96 ? 9.822 -1.295 -1.374 1.00 88.81 96 MET A C 1
ATOM 789 O O . MET A 1 96 ? 9.839 -2.496 -1.101 1.00 88.81 96 MET A O 1
ATOM 793 N N . ASP A 1 97 ? 9.799 -0.346 -0.439 1.00 90.62 97 ASP A N 1
ATOM 794 C CA . ASP A 1 97 ? 9.793 -0.624 0.991 1.00 90.62 97 ASP A CA 1
ATOM 795 C C . ASP A 1 97 ? 8.387 -0.451 1.573 1.00 90.62 97 ASP A C 1
ATOM 797 O O . ASP A 1 97 ? 7.803 0.635 1.576 1.00 90.62 97 ASP A O 1
ATOM 801 N N . TYR A 1 98 ? 7.834 -1.546 2.089 1.00 93.12 98 TYR A N 1
ATOM 802 C CA . TYR A 1 98 ? 6.527 -1.554 2.741 1.00 93.12 98 TYR A CA 1
ATOM 803 C C . TYR A 1 98 ? 6.462 -0.538 3.887 1.00 93.12 98 TYR A C 1
ATOM 805 O O . TYR A 1 98 ? 5.495 0.216 3.973 1.00 93.12 98 TYR A O 1
ATOM 813 N N . LYS A 1 99 ? 7.495 -0.476 4.740 1.00 92.19 99 LYS A N 1
ATOM 814 C CA . LYS A 1 99 ? 7.485 0.397 5.923 1.00 92.19 99 LYS A CA 1
ATOM 815 C C . LYS A 1 99 ? 7.487 1.869 5.530 1.00 92.19 99 LYS A C 1
ATOM 817 O O . LYS A 1 99 ? 6.729 2.640 6.104 1.00 92.19 99 LYS A O 1
ATOM 822 N N . SER A 1 100 ? 8.290 2.248 4.538 1.00 90.50 100 SER A N 1
ATOM 823 C CA . SER A 1 100 ? 8.335 3.602 3.990 1.00 90.50 100 SER A CA 1
ATOM 824 C C . SER A 1 100 ? 6.964 4.036 3.474 1.00 90.50 100 SER A C 1
ATOM 826 O O . SER A 1 100 ? 6.462 5.082 3.885 1.00 90.50 100 SER A O 1
ATOM 828 N N . ARG A 1 101 ? 6.310 3.205 2.651 1.00 91.38 101 ARG A N 1
ATOM 829 C CA . A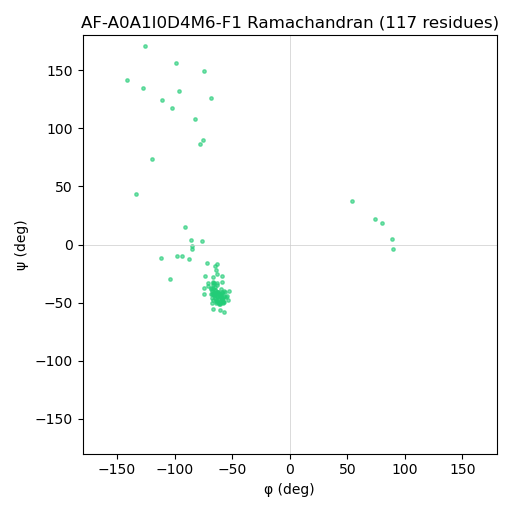RG A 1 101 ? 4.970 3.501 2.122 1.00 91.38 101 ARG A CA 1
ATOM 830 C C . ARG A 1 101 ? 3.903 3.544 3.209 1.00 91.38 101 ARG A C 1
ATOM 832 O O . ARG A 1 101 ? 3.072 4.449 3.204 1.00 91.38 101 ARG A O 1
ATOM 839 N N . PHE A 1 102 ? 3.939 2.591 4.141 1.00 92.44 102 PHE A N 1
ATOM 840 C CA . PHE A 1 102 ? 3.016 2.545 5.269 1.00 92.44 102 PHE A CA 1
ATOM 841 C C . PHE A 1 102 ? 3.161 3.808 6.120 1.00 92.44 102 PHE A C 1
ATOM 843 O O . PHE A 1 102 ? 2.208 4.569 6.232 1.00 92.44 102 PHE A O 1
ATOM 850 N N . ASN A 1 103 ? 4.360 4.115 6.619 1.00 89.81 103 ASN A N 1
ATOM 851 C CA . ASN A 1 103 ? 4.618 5.301 7.443 1.00 89.81 103 ASN A CA 1
ATOM 852 C C . ASN A 1 103 ? 4.233 6.601 6.735 1.00 89.81 103 ASN A C 1
ATOM 854 O O . ASN A 1 103 ? 3.655 7.496 7.350 1.00 89.81 103 ASN A O 1
ATOM 858 N N . PHE A 1 104 ? 4.510 6.694 5.435 1.00 88.69 104 PHE A N 1
ATOM 859 C CA . PHE A 1 104 ? 4.092 7.836 4.639 1.00 88.69 104 PHE A CA 1
ATOM 860 C C . PHE A 1 104 ? 2.567 7.969 4.570 1.00 88.69 104 PHE A C 1
ATOM 862 O O . PHE A 1 104 ? 2.044 9.061 4.777 1.00 88.69 104 PHE A O 1
ATOM 869 N N . GLY A 1 105 ? 1.839 6.871 4.345 1.00 89.75 105 GLY A N 1
ATOM 870 C CA . GLY A 1 105 ? 0.377 6.860 4.406 1.00 89.75 105 GLY A CA 1
ATOM 871 C C . GLY A 1 105 ? -0.152 7.342 5.761 1.00 89.75 105 GLY A C 1
ATOM 872 O O . GLY A 1 105 ? -1.023 8.208 5.798 1.00 89.75 105 GLY A O 1
ATOM 873 N N . CYS A 1 106 ? 0.435 6.867 6.867 1.00 88.94 106 CYS A N 1
ATOM 874 C CA . CYS A 1 106 ? 0.092 7.315 8.227 1.00 88.94 106 CYS A CA 1
ATOM 875 C C . CYS A 1 106 ? 0.260 8.830 8.374 1.00 88.94 106 CYS A C 1
ATOM 877 O O . CYS A 1 106 ? -0.657 9.526 8.807 1.00 88.94 106 CYS A O 1
ATOM 879 N N . TYR A 1 107 ? 1.422 9.338 7.953 1.00 87.25 107 TYR A N 1
ATOM 880 C CA . TYR A 1 107 ? 1.744 10.760 7.985 1.00 87.25 107 TYR A CA 1
ATOM 881 C C . TYR A 1 107 ? 0.723 11.589 7.193 1.00 87.25 107 TYR A C 1
ATOM 883 O O . TYR A 1 107 ? 0.243 12.607 7.688 1.00 87.25 107 TYR A O 1
ATOM 891 N N . LYS A 1 108 ? 0.329 11.140 5.992 1.00 87.38 108 LYS A N 1
ATOM 892 C CA . LYS A 1 108 ? -0.670 11.844 5.168 1.00 87.38 108 LYS A CA 1
ATOM 893 C C . LYS A 1 108 ? -2.067 11.853 5.783 1.00 87.38 108 LYS A C 1
ATOM 895 O O . LYS A 1 108 ? -2.813 12.792 5.523 1.00 87.38 108 LYS A O 1
ATOM 900 N N . MET A 1 109 ? -2.403 10.852 6.590 1.00 89.25 109 MET A N 1
ATOM 901 C CA . MET A 1 109 ? -3.665 10.801 7.330 1.00 89.25 109 MET A CA 1
ATOM 902 C C . MET A 1 109 ? -3.616 11.566 8.666 1.00 89.25 109 MET A C 1
ATOM 904 O O . MET A 1 109 ? -4.640 11.707 9.325 1.00 89.25 109 MET A O 1
ATOM 908 N N . GLY A 1 110 ? -2.455 12.109 9.051 1.00 88.94 110 GLY A N 1
ATOM 909 C CA . GLY A 1 110 ? -2.287 12.862 10.297 1.00 88.94 110 GLY A CA 1
ATOM 910 C C . GLY A 1 110 ? -2.123 11.982 11.536 1.00 88.94 110 GLY A C 1
ATOM 911 O O . GLY A 1 110 ? -2.303 12.470 12.650 1.00 88.94 110 GLY A O 1
ATOM 912 N N . TYR A 1 111 ? -1.778 10.708 11.350 1.00 88.12 111 TYR A N 1
ATOM 913 C CA . TYR A 1 111 ? -1.625 9.751 12.436 1.00 88.12 111 TYR A CA 1
ATOM 914 C C . TYR A 1 111 ? -0.169 9.541 12.852 1.00 88.12 111 TYR A C 1
ATOM 916 O O . TYR A 1 111 ? 0.772 9.742 12.081 1.00 88.12 111 TYR A O 1
ATOM 924 N N . SER A 1 112 ? 0.002 9.102 14.094 1.00 83.81 112 SER A N 1
ATOM 925 C CA . SER A 1 112 ? 1.282 8.895 14.767 1.00 83.81 112 SER A CA 1
ATOM 926 C C . SER A 1 112 ? 1.410 7.475 15.327 1.00 83.81 112 SER A C 1
ATOM 928 O O . SER A 1 112 ? 0.442 6.720 15.392 1.00 83.81 112 SER A O 1
ATOM 930 N N . GLU A 1 113 ? 2.598 7.098 15.807 1.00 81.00 113 GLU A N 1
ATOM 931 C CA . GLU A 1 113 ? 2.770 5.792 16.460 1.00 81.00 113 GLU A CA 1
ATOM 932 C C . GLU A 1 113 ? 1.863 5.599 17.686 1.00 81.00 113 GLU A C 1
ATOM 934 O O . GLU A 1 113 ? 1.444 4.473 17.960 1.00 81.00 113 GLU A O 1
ATOM 939 N N . SER A 1 114 ? 1.555 6.673 18.427 1.00 81.94 114 SER A N 1
ATOM 940 C CA . SER A 1 114 ? 0.652 6.608 19.586 1.00 81.94 114 SER A CA 1
ATOM 941 C C . SER A 1 114 ? -0.782 6.238 19.211 1.00 81.94 114 SER A C 1
ATOM 943 O O . SER A 1 114 ? -1.517 5.754 20.066 1.00 81.94 114 SER A O 1
ATOM 945 N N . ASP A 1 115 ? -1.142 6.387 17.938 1.00 79.62 115 ASP A N 1
ATOM 946 C CA . ASP A 1 115 ? -2.447 6.022 17.392 1.00 79.62 115 ASP A CA 1
ATOM 947 C C . ASP A 1 115 ? -2.517 4.537 16.984 1.00 79.62 115 ASP A C 1
ATOM 949 O O . ASP A 1 115 ? -3.522 4.078 16.451 1.00 79.62 115 ASP A O 1
ATOM 953 N N . GLY A 1 116 ? -1.453 3.759 17.229 1.00 71.94 116 GLY A N 1
ATOM 954 C CA . GLY A 1 116 ? -1.368 2.343 16.855 1.00 71.94 116 GLY A CA 1
ATOM 955 C C . GLY A 1 116 ? -0.814 2.100 15.447 1.00 71.94 116 GLY A C 1
ATOM 956 O O . GLY A 1 116 ? -0.730 0.950 15.006 1.00 71.94 116 GLY A O 1
ATOM 957 N N . PHE A 1 117 ? -0.380 3.155 14.752 1.00 77.56 117 PHE A N 1
ATOM 958 C CA . PHE A 1 117 ? 0.305 3.052 13.467 1.00 77.56 117 PHE A CA 1
ATOM 959 C C . PHE A 1 117 ? 1.753 2.592 13.651 1.00 77.56 117 PHE A C 1
ATOM 961 O O . PHE A 1 117 ? 2.678 3.387 13.804 1.00 77.56 117 PHE A O 1
ATOM 968 N N . ARG A 1 118 ? 1.940 1.269 13.631 1.00 74.50 118 ARG A N 1
ATOM 969 C CA . ARG A 1 118 ? 3.245 0.605 13.536 1.00 74.50 118 ARG A CA 1
ATOM 970 C C . ARG A 1 118 ? 3.228 -0.411 12.383 1.00 74.50 118 ARG A C 1
ATOM 972 O O . ARG A 1 118 ? 2.227 -1.132 12.273 1.00 74.50 118 ARG A O 1
ATOM 979 N N . PRO A 1 119 ? 4.276 -0.440 11.530 1.00 62.31 119 PRO A N 1
ATOM 980 C CA . PRO A 1 119 ? 4.370 -1.367 10.403 1.00 62.31 119 PRO A CA 1
ATOM 981 C C . PRO A 1 119 ? 4.350 -2.837 10.807 1.00 62.31 119 PRO A C 1
ATOM 983 O O . PRO A 1 119 ? 5.027 -3.183 11.805 1.00 62.31 119 PRO A O 1
#

Radius of gyration: 16.16 Å; Cα contacts (8 Å, |Δi|>4): 105; chains: 1; bounding box: 43×27×44 Å

Solvent-accessible surface area (backbone atoms only — not comparable to full-atom values): 6719 Å² total; per-residue (Å²): 108,67,68,51,52,53,55,66,71,43,70,78,60,54,61,52,49,53,52,42,51,50,54,47,50,54,50,42,56,52,55,49,47,57,53,49,50,39,45,75,72,58,74,47,92,46,70,65,63,45,52,50,50,46,51,52,53,45,44,56,59,42,45,59,52,37,56,72,55,42,66,91,32,66,60,57,47,51,49,42,26,51,53,34,16,73,75,46,89,63,55,51,31,47,72,85,38,55,56,45,45,47,54,50,52,36,52,77,73,73,51,47,61,92,75,68,60,69,129

Foldseek 3Di:
DVVLVVVVVDPVLVVLVVVLVVVLVVQLVVLVVVLVVCVVVVVDPDVLVSLLVSLLSSLVSSLVSCCVRPVPPVSCQVVQQVVCCVVPVHLGARSNDSQSSQVVSCVVVVHDVVSVSDD

pLDDT: mean 84.45, std 7.88, range [62.31, 95.56]

Mean predicted aligned error: 5.9 Å